Protein AF-A0A973FUK9-F1 (afdb_monomer_lite)

Foldseek 3Di:
DPLVVLQCCVVPVPDPVVVVLVVVLVVVCVVQVVHGDPDDDFDDPDPPPCRVSSVVNNVVD

Sequence (61 aa):
MSTERTLITLRDPGSAAAEAYRTLRTNIQFSSLDRPLKTLLVTSTAPDEGKSITLANLAVT

Secondary structure (DSSP, 8-state):
--GGGG-HHHH-TTSHHHHHHHHHHHHHHHTTSSS---------SSTTSSHHHHHHHHHH-

Structure (mmCIF, N/CA/C/O backbone):
data_AF-A0A973FUK9-F1
#
_entry.id   AF-A0A973FUK9-F1
#
loop_
_atom_site.group_PDB
_atom_site.id
_atom_site.type_symbol
_atom_site.label_atom_id
_atom_site.label_alt_id
_atom_site.label_comp_id
_atom_site.label_asym_id
_atom_site.label_entity_id
_atom_site.label_seq_id
_atom_site.pdbx_PDB_ins_code
_atom_site.Cartn_x
_atom_site.Cartn_y
_atom_site.Cartn_z
_atom_site.occupancy
_atom_site.B_iso_or_equiv
_atom_site.auth_seq_id
_atom_site.auth_comp_id
_atom_site.auth_asym_id
_atom_site.auth_atom_id
_atom_site.pdbx_PDB_model_num
ATOM 1 N N . MET A 1 1 ? 1.958 -13.469 -15.347 1.00 51.09 1 MET A N 1
ATOM 2 C CA . MET A 1 1 ? 2.779 -12.597 -14.476 1.00 51.09 1 MET A CA 1
ATOM 3 C C . MET A 1 1 ? 2.639 -13.097 -13.047 1.00 51.09 1 MET A C 1
ATOM 5 O O . MET A 1 1 ? 1.510 -13.259 -12.614 1.00 51.09 1 MET A O 1
ATOM 9 N N . SER A 1 2 ? 3.734 -13.405 -12.345 1.00 55.53 2 SER A N 1
ATOM 10 C CA . SER A 1 2 ? 3.661 -13.803 -10.928 1.00 55.53 2 SER A CA 1
ATOM 11 C C . SER A 1 2 ? 3.522 -12.546 -10.061 1.00 55.53 2 SER A C 1
ATOM 13 O O . SER A 1 2 ? 4.475 -11.777 -9.944 1.00 55.53 2 SER A O 1
ATOM 15 N N . THR A 1 3 ? 2.32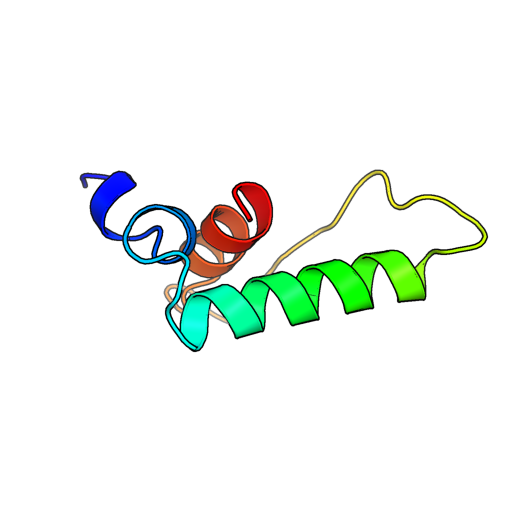7 -12.317 -9.510 1.00 59.41 3 THR A N 1
ATOM 16 C CA . THR A 1 3 ? 1.962 -11.147 -8.686 1.00 59.41 3 THR A CA 1
ATOM 17 C C . THR A 1 3 ? 2.874 -10.980 -7.468 1.00 59.41 3 THR A C 1
ATOM 19 O O . THR A 1 3 ? 3.213 -9.865 -7.085 1.00 59.41 3 THR A O 1
ATOM 22 N N . GLU A 1 4 ? 3.348 -12.092 -6.910 1.00 61.19 4 GLU A N 1
ATOM 23 C CA . GLU A 1 4 ? 4.202 -12.144 -5.719 1.00 61.19 4 GLU A CA 1
ATOM 24 C C . GLU A 1 4 ? 5.558 -11.449 -5.927 1.00 61.19 4 GLU A C 1
ATOM 26 O O . GLU A 1 4 ? 6.138 -10.881 -5.004 1.00 61.19 4 GLU A O 1
ATOM 31 N N . ARG A 1 5 ? 6.049 -11.405 -7.173 1.00 65.62 5 ARG A N 1
ATOM 32 C CA . ARG A 1 5 ? 7.346 -10.795 -7.503 1.00 65.62 5 ARG A CA 1
ATOM 33 C C . ARG A 1 5 ? 7.339 -9.263 -7.411 1.00 65.62 5 ARG A C 1
ATOM 35 O O . ARG A 1 5 ? 8.412 -8.663 -7.301 1.00 65.62 5 ARG A O 1
ATOM 42 N N . THR A 1 6 ? 6.154 -8.653 -7.451 1.00 83.44 6 THR A N 1
ATOM 43 C CA . THR A 1 6 ? 5.939 -7.202 -7.584 1.00 83.44 6 THR A CA 1
ATOM 44 C C . THR A 1 6 ? 5.455 -6.543 -6.281 1.00 83.44 6 THR A C 1
ATOM 46 O O . THR A 1 6 ? 5.398 -5.315 -6.186 1.00 83.44 6 THR A O 1
ATOM 49 N N . LEU A 1 7 ? 5.152 -7.338 -5.250 1.00 95.19 7 LEU A N 1
ATOM 50 C CA . LEU A 1 7 ? 4.729 -6.857 -3.933 1.00 95.19 7 LEU A CA 1
ATOM 51 C C . LEU A 1 7 ? 5.945 -6.721 -3.011 1.00 95.19 7 LEU A C 1
ATOM 53 O O . LEU A 1 7 ? 6.292 -7.643 -2.274 1.00 95.19 7 LEU A O 1
ATOM 57 N N . ILE A 1 8 ? 6.623 -5.573 -3.076 1.00 95.38 8 ILE A N 1
ATOM 58 C CA . ILE A 1 8 ? 7.814 -5.306 -2.260 1.00 95.38 8 ILE A CA 1
ATOM 59 C C . ILE A 1 8 ? 7.499 -5.358 -0.764 1.00 95.38 8 ILE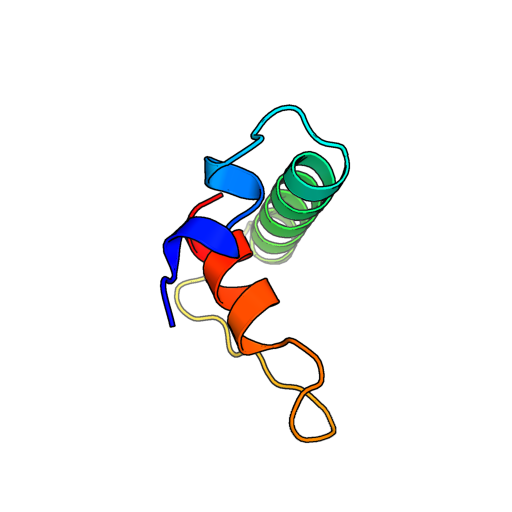 A C 1
ATOM 61 O O . ILE A 1 8 ? 8.339 -5.785 0.017 1.00 95.38 8 ILE A O 1
ATOM 65 N N . THR A 1 9 ? 6.276 -5.001 -0.378 1.00 96.19 9 THR A N 1
ATOM 66 C CA . THR A 1 9 ? 5.818 -4.991 1.016 1.00 96.19 9 THR A CA 1
ATOM 67 C C . THR A 1 9 ? 5.715 -6.388 1.622 1.00 96.19 9 THR A C 1
ATOM 69 O O . THR A 1 9 ? 5.908 -6.529 2.825 1.00 96.19 9 THR A O 1
ATOM 72 N N . LEU A 1 10 ? 5.493 -7.419 0.798 1.00 96.25 10 LEU A N 1
ATOM 73 C CA . LEU A 1 10 ? 5.551 -8.824 1.213 1.00 96.25 10 LEU A CA 1
ATOM 74 C C . LEU A 1 10 ? 6.951 -9.417 1.035 1.00 96.25 10 LEU A C 1
ATOM 76 O O . LEU A 1 10 ? 7.417 -10.172 1.883 1.00 96.25 10 LEU A O 1
ATOM 80 N N . ARG A 1 11 ? 7.626 -9.082 -0.070 1.00 95.56 11 ARG A N 1
ATOM 81 C CA . ARG A 1 11 ? 8.923 -9.670 -0.435 1.00 95.56 11 ARG A CA 1
ATOM 82 C C . ARG A 1 11 ? 10.073 -9.175 0.442 1.00 95.56 11 ARG A C 1
ATOM 84 O O . ARG A 1 11 ? 10.961 -9.951 0.774 1.00 95.56 11 ARG A O 1
ATOM 91 N N . ASP A 1 12 ? 10.083 -7.883 0.749 1.00 96.56 12 ASP A N 1
ATOM 92 C CA . ASP A 1 12 ? 11.078 -7.231 1.601 1.00 96.56 12 ASP A CA 1
ATOM 93 C C . ASP A 1 12 ? 10.396 -6.175 2.496 1.00 96.56 12 ASP A C 1
ATOM 95 O O . ASP A 1 12 ? 10.452 -4.966 2.221 1.00 96.56 12 ASP A O 1
ATOM 99 N N . PRO A 1 13 ? 9.722 -6.620 3.576 1.00 95.81 13 PRO A N 1
ATOM 100 C CA . PRO A 1 13 ? 8.977 -5.737 4.473 1.00 95.81 13 PRO A CA 1
ATOM 101 C C . PRO A 1 13 ? 9.848 -4.685 5.178 1.00 95.81 13 PRO A C 1
ATOM 103 O O . PRO A 1 13 ? 9.327 -3.657 5.619 1.00 95.81 13 PRO A O 1
ATOM 106 N N . GLY A 1 14 ? 11.160 -4.927 5.294 1.00 96.88 14 GLY A N 1
ATOM 107 C CA . GLY A 1 14 ? 12.125 -4.012 5.909 1.00 96.88 14 GLY A CA 1
ATOM 108 C C . GLY A 1 14 ? 12.663 -2.939 4.958 1.00 96.88 14 GLY A C 1
ATOM 109 O O . GLY A 1 14 ? 13.353 -2.024 5.400 1.00 96.88 14 GLY A O 1
ATOM 110 N N . SER A 1 15 ? 12.350 -3.026 3.663 1.00 97.62 15 SER A N 1
ATOM 111 C CA . SER A 1 15 ? 12.824 -2.066 2.667 1.00 97.62 15 SER A CA 1
ATOM 112 C C . SER A 1 15 ? 12.269 -0.652 2.875 1.00 97.62 15 SER A C 1
ATOM 114 O O . SER A 1 15 ? 11.148 -0.449 3.349 1.00 97.62 15 SER A O 1
ATOM 116 N N . ALA A 1 16 ? 13.019 0.348 2.400 1.00 98.12 16 ALA A N 1
ATOM 117 C CA . ALA A 1 16 ? 12.560 1.739 2.358 1.00 98.12 16 ALA A CA 1
ATOM 118 C C . ALA A 1 16 ? 11.270 1.907 1.531 1.00 98.12 16 ALA A C 1
ATOM 120 O O . ALA A 1 16 ? 10.413 2.723 1.861 1.00 98.12 16 ALA A O 1
ATOM 121 N N . ALA A 1 17 ? 11.100 1.103 0.476 1.00 96.31 17 ALA A N 1
ATOM 122 C CA . ALA A 1 17 ? 9.879 1.104 -0.322 1.00 96.31 17 ALA A CA 1
ATOM 123 C C . ALA A 1 17 ? 8.670 0.603 0.486 1.00 96.31 17 ALA A C 1
ATOM 125 O O . ALA A 1 17 ? 7.604 1.212 0.421 1.00 96.31 17 ALA A O 1
ATOM 126 N N . ALA A 1 18 ? 8.828 -0.462 1.280 1.00 97.56 18 ALA A N 1
ATOM 127 C CA . ALA A 1 18 ? 7.769 -0.942 2.166 1.00 97.56 18 ALA A CA 1
ATOM 128 C C . ALA A 1 18 ? 7.412 0.093 3.250 1.00 97.56 18 ALA A C 1
ATOM 130 O O . ALA A 1 18 ? 6.233 0.290 3.550 1.00 97.56 18 ALA A O 1
ATOM 131 N N . GLU A 1 19 ? 8.403 0.814 3.782 1.00 98.38 19 GLU A N 1
ATOM 132 C CA . GLU A 1 19 ? 8.163 1.909 4.731 1.00 98.38 19 GLU A CA 1
ATOM 133 C C . GLU A 1 19 ? 7.383 3.073 4.102 1.00 98.38 19 GLU A C 1
ATOM 135 O O . GLU A 1 19 ? 6.475 3.625 4.727 1.00 98.38 19 GLU A O 1
ATOM 140 N N . ALA A 1 20 ? 7.656 3.399 2.835 1.00 98.31 20 ALA A N 1
ATOM 141 C CA . ALA A 1 20 ? 6.890 4.409 2.109 1.00 98.31 20 ALA A CA 1
ATOM 142 C C . ALA A 1 20 ? 5.400 4.031 1.986 1.00 98.31 20 ALA A C 1
ATOM 144 O O . ALA A 1 20 ? 4.535 4.886 2.186 1.00 98.31 20 ALA A O 1
ATOM 145 N N . TYR A 1 21 ? 5.075 2.754 1.739 1.00 98.06 21 TYR A N 1
ATOM 146 C CA . TYR A 1 21 ? 3.681 2.288 1.732 1.00 98.06 21 TYR A CA 1
ATOM 147 C C . TYR A 1 21 ? 3.030 2.343 3.120 1.00 98.06 21 TYR A C 1
ATOM 149 O O . TYR A 1 21 ? 1.874 2.759 3.228 1.00 98.06 21 TYR A O 1
ATOM 157 N N . ARG A 1 22 ? 3.760 1.995 4.192 1.00 98.25 22 ARG A N 1
ATOM 158 C CA . ARG A 1 22 ? 3.256 2.126 5.573 1.00 98.25 22 ARG A CA 1
ATOM 159 C C . ARG A 1 22 ? 2.951 3.578 5.917 1.00 98.25 22 ARG A C 1
ATOM 161 O O . ARG A 1 22 ? 1.877 3.861 6.443 1.00 98.25 22 ARG A O 1
ATOM 168 N N . THR A 1 23 ? 3.853 4.486 5.554 1.00 98.44 23 THR A N 1
ATOM 169 C CA . THR A 1 23 ? 3.673 5.931 5.731 1.00 98.44 23 THR A CA 1
ATOM 170 C C . THR A 1 23 ? 2.453 6.431 4.956 1.00 98.44 23 THR A C 1
ATOM 172 O O . THR A 1 23 ? 1.612 7.135 5.514 1.00 98.44 23 THR A O 1
ATOM 175 N N . LEU A 1 24 ? 2.296 6.018 3.693 1.00 97.38 24 LEU A N 1
ATOM 176 C CA . LEU A 1 24 ? 1.136 6.375 2.873 1.00 97.38 24 LEU A CA 1
ATOM 177 C C . LEU A 1 24 ? -0.183 5.900 3.501 1.00 97.38 24 LEU A C 1
ATOM 179 O O . LEU A 1 24 ? -1.117 6.691 3.618 1.00 97.38 24 LEU A O 1
ATOM 183 N N . ARG A 1 25 ? -0.259 4.640 3.945 1.00 96.44 25 ARG A N 1
ATOM 184 C CA . ARG A 1 25 ? -1.444 4.098 4.629 1.00 96.44 25 ARG A CA 1
ATOM 185 C C . ARG A 1 25 ? -1.778 4.897 5.886 1.00 96.44 25 ARG A C 1
ATOM 187 O O . ARG A 1 25 ? -2.934 5.263 6.074 1.00 96.44 25 ARG A O 1
ATOM 194 N N . THR A 1 26 ? -0.779 5.185 6.714 1.00 96.12 26 THR A N 1
ATOM 195 C CA . THR A 1 26 ? -0.945 5.989 7.930 1.00 96.12 26 THR A CA 1
ATOM 196 C C . THR A 1 26 ? -1.498 7.376 7.597 1.00 96.12 26 THR A C 1
ATOM 198 O O . THR A 1 26 ? -2.476 7.807 8.201 1.00 96.12 26 THR A O 1
ATOM 201 N N . ASN A 1 27 ? -0.968 8.043 6.569 1.00 96.56 27 ASN A N 1
ATOM 202 C CA . ASN A 1 27 ? -1.472 9.345 6.121 1.00 96.56 27 ASN A CA 1
ATOM 203 C C . ASN A 1 27 ? -2.922 9.277 5.605 1.00 96.56 27 ASN A C 1
ATOM 205 O O . ASN A 1 27 ? -3.711 10.176 5.889 1.00 96.56 27 ASN A O 1
ATOM 209 N N . ILE A 1 28 ? -3.297 8.210 4.887 1.00 95.38 28 ILE A N 1
ATOM 210 C CA . ILE A 1 28 ? -4.683 7.982 4.433 1.00 95.38 28 ILE A CA 1
ATOM 211 C C . ILE A 1 28 ? -5.623 7.732 5.621 1.00 95.38 28 ILE A C 1
ATOM 213 O O . ILE A 1 28 ? -6.757 8.201 5.623 1.00 95.38 28 ILE A O 1
ATOM 217 N N . GLN A 1 29 ? -5.176 7.007 6.647 1.00 92.88 29 GLN A N 1
ATOM 218 C CA . GLN A 1 29 ? -5.968 6.807 7.865 1.00 92.88 29 GLN A CA 1
ATOM 219 C C . GLN A 1 29 ? -6.160 8.127 8.619 1.00 92.88 29 GLN A C 1
ATOM 221 O O . GLN A 1 29 ? -7.271 8.436 9.049 1.00 92.88 29 GLN A O 1
ATOM 226 N N . PHE A 1 30 ? -5.103 8.936 8.716 1.00 94.19 30 PHE A N 1
ATOM 227 C CA . PHE A 1 30 ? -5.159 10.246 9.358 1.00 94.19 30 PHE A CA 1
ATOM 228 C C . PHE A 1 30 ? -6.017 11.267 8.604 1.00 94.19 30 PHE A C 1
ATOM 230 O O . PHE A 1 30 ? -6.636 12.118 9.240 1.00 94.19 30 PHE A O 1
ATOM 237 N N . SER A 1 31 ? -6.120 11.185 7.274 1.00 94.00 31 SER A N 1
ATOM 238 C CA . SER A 1 31 ? -6.977 12.102 6.507 1.00 94.00 31 SER A CA 1
ATOM 239 C C . SER A 1 31 ? -8.477 11.879 6.739 1.00 94.00 31 SER A C 1
ATOM 241 O O . SER A 1 31 ? -9.286 12.719 6.350 1.00 94.00 31 SER A O 1
ATOM 243 N N . SER A 1 32 ? -8.851 10.771 7.388 1.00 91.69 32 SER A N 1
ATOM 244 C CA . SER A 1 32 ? -10.237 10.343 7.575 1.00 91.69 32 SER A CA 1
ATOM 245 C C . SER A 1 32 ? -10.522 9.890 9.016 1.00 91.69 32 SER A C 1
ATOM 247 O O . SER A 1 32 ? -11.303 8.962 9.231 1.00 91.69 32 SER A O 1
ATOM 249 N N . LEU A 1 33 ? -9.898 10.539 10.011 1.00 89.12 33 LEU A N 1
ATOM 250 C CA . LEU A 1 33 ? -10.040 10.193 11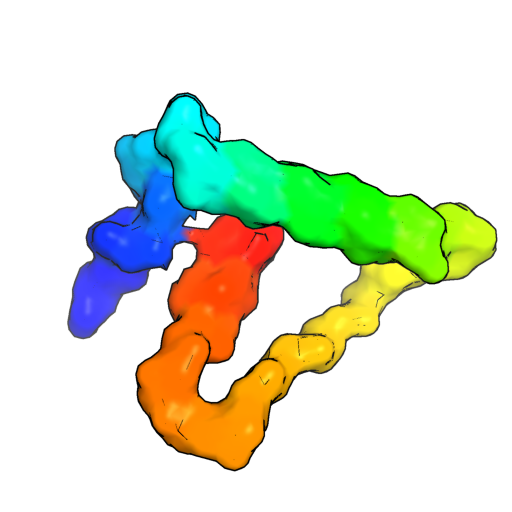.437 1.00 89.12 33 LEU A CA 1
ATOM 251 C C . LEU A 1 33 ? -11.498 10.200 11.917 1.00 89.12 33 LEU A C 1
ATOM 253 O O . LEU A 1 33 ? -11.949 9.238 12.535 1.00 89.12 33 LEU A O 1
ATOM 257 N N . ASP A 1 34 ? -12.245 11.259 11.598 1.00 91.25 34 ASP A N 1
ATOM 258 C CA . ASP A 1 34 ? -13.625 11.428 12.075 1.00 91.25 34 ASP A CA 1
ATOM 259 C C . ASP A 1 34 ? -14.622 10.522 11.341 1.00 91.25 34 ASP A C 1
ATOM 261 O O . ASP A 1 34 ? -15.724 10.248 11.823 1.00 91.25 34 ASP A O 1
ATOM 265 N N . ARG A 1 35 ? -14.262 10.075 10.134 1.00 92.06 35 ARG A N 1
ATOM 266 C CA . ARG A 1 35 ? -15.106 9.246 9.270 1.00 92.06 35 ARG A CA 1
ATOM 267 C C . ARG A 1 35 ? -14.257 8.149 8.645 1.00 92.06 35 ARG A C 1
ATOM 269 O O . ARG A 1 35 ? -13.639 8.411 7.619 1.00 92.06 35 ARG A O 1
ATOM 276 N N . PRO A 1 36 ? -14.261 6.924 9.193 1.00 89.38 36 PRO A N 1
ATOM 277 C CA . PRO A 1 36 ? -13.431 5.842 8.681 1.00 89.38 36 PRO A CA 1
ATOM 278 C C . PRO A 1 36 ? -13.598 5.638 7.173 1.00 89.38 36 PRO A C 1
ATOM 280 O O . PRO A 1 36 ? -14.717 5.500 6.665 1.00 89.38 3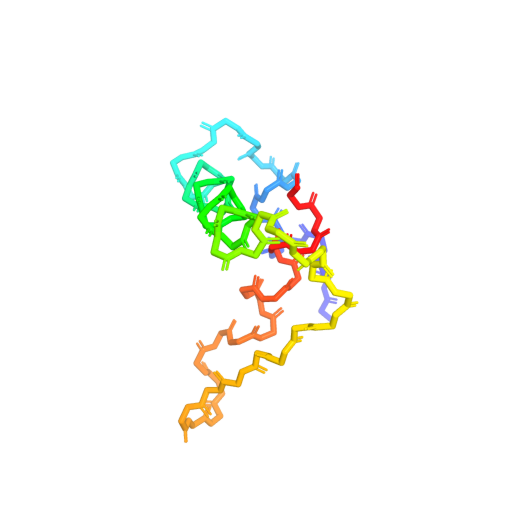6 PRO A O 1
ATOM 283 N N . LEU A 1 37 ? -12.471 5.622 6.462 1.00 92.19 37 LEU A N 1
ATOM 284 C CA . LEU A 1 37 ? -12.429 5.504 5.010 1.00 92.19 37 LEU A CA 1
ATOM 285 C C . LEU A 1 37 ? -12.817 4.073 4.601 1.00 92.19 37 LEU A C 1
ATOM 287 O O . LEU A 1 37 ? -12.123 3.117 4.934 1.00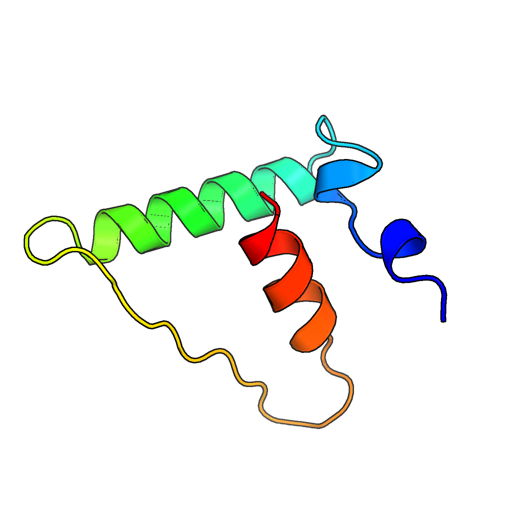 92.19 37 LEU A O 1
ATOM 291 N N . LYS A 1 38 ? -13.953 3.916 3.909 1.00 92.81 38 LYS A N 1
ATOM 292 C CA . LYS A 1 38 ? -14.477 2.600 3.478 1.00 92.81 38 LYS A CA 1
ATOM 293 C C . LYS A 1 38 ? -14.090 2.226 2.050 1.00 92.81 38 LYS A C 1
ATOM 295 O O . LYS A 1 38 ? -14.010 1.047 1.726 1.00 92.81 38 LYS A O 1
ATOM 300 N N . THR A 1 39 ? -13.865 3.232 1.211 1.00 94.31 39 THR A N 1
ATOM 301 C CA . THR A 1 39 ? -13.586 3.066 -0.215 1.00 94.31 39 THR A CA 1
ATOM 302 C C . THR A 1 39 ? -12.562 4.107 -0.640 1.00 94.31 39 THR A C 1
ATOM 304 O O . THR A 1 39 ? -12.715 5.283 -0.317 1.00 94.31 39 THR A O 1
ATOM 307 N N . LEU A 1 40 ? -11.546 3.678 -1.389 1.00 94.06 40 LEU A N 1
ATOM 308 C CA . LEU A 1 40 ? -10.512 4.537 -1.960 1.00 94.06 40 LEU A CA 1
ATOM 309 C C . LEU A 1 40 ? -10.400 4.263 -3.462 1.00 94.06 40 LEU A C 1
ATOM 311 O O . LEU A 1 40 ? -10.175 3.123 -3.866 1.00 94.06 40 LEU A O 1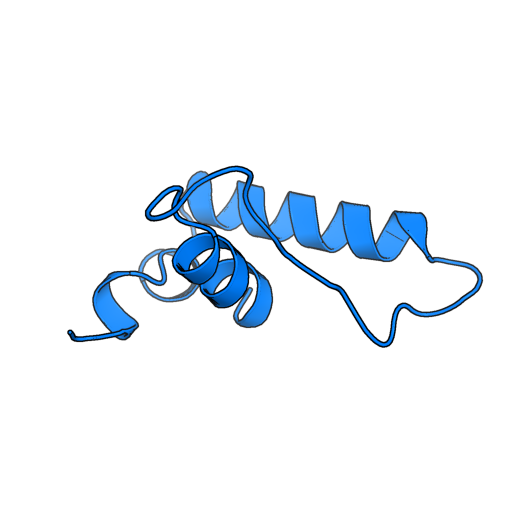
ATOM 315 N N . LEU A 1 41 ? -10.539 5.303 -4.284 1.00 94.88 41 LEU A N 1
ATOM 316 C CA . LEU A 1 41 ? -10.256 5.226 -5.716 1.00 94.88 41 LEU A CA 1
ATOM 317 C C . LEU A 1 41 ? -8.786 5.574 -5.959 1.00 94.88 41 LEU A C 1
ATOM 319 O O . LEU A 1 41 ? -8.324 6.634 -5.543 1.00 94.88 41 LEU A O 1
ATOM 323 N N . VAL A 1 42 ? -8.076 4.710 -6.682 1.00 94.50 42 VAL A N 1
ATOM 324 C CA . VAL A 1 42 ? -6.706 4.963 -7.143 1.00 94.50 42 VAL A CA 1
ATOM 325 C C . VAL A 1 42 ? -6.702 4.975 -8.665 1.00 94.50 42 VAL A C 1
ATOM 327 O O . VAL A 1 42 ? -7.155 4.025 -9.301 1.00 94.50 42 VAL A O 1
ATOM 330 N N . THR A 1 43 ? -6.191 6.054 -9.252 1.00 95.25 43 THR A N 1
ATOM 331 C CA . THR A 1 43 ? -6.089 6.223 -10.705 1.00 95.25 43 THR A CA 1
ATOM 332 C C . THR A 1 43 ? -4.763 6.879 -11.080 1.00 95.25 43 THR A C 1
ATOM 334 O O . THR A 1 43 ? -4.064 7.417 -10.224 1.00 95.25 43 THR A O 1
ATOM 337 N N . SER A 1 44 ? -4.418 6.808 -12.360 1.00 95.62 44 SER A N 1
ATOM 338 C CA . SER A 1 44 ? -3.236 7.429 -12.955 1.00 95.62 44 SER A CA 1
ATOM 339 C C . SER A 1 44 ? -3.658 8.284 -14.151 1.00 95.62 44 SER A C 1
ATOM 341 O O . SER A 1 44 ? -4.787 8.142 -14.633 1.00 95.62 44 SER A O 1
ATOM 343 N N . THR A 1 45 ? -2.801 9.192 -14.610 1.00 95.69 45 THR A N 1
ATOM 344 C CA . THR A 1 45 ? -3.128 10.086 -15.733 1.00 95.69 45 THR A CA 1
ATOM 345 C C . THR A 1 45 ? -2.990 9.360 -17.072 1.00 95.69 45 THR A C 1
ATOM 347 O O . THR A 1 45 ? -3.706 9.691 -18.017 1.00 95.69 45 THR A O 1
ATOM 350 N N . ALA A 1 46 ? -2.138 8.330 -17.135 1.00 95.88 46 ALA A N 1
ATOM 351 C CA . ALA A 1 46 ? -1.892 7.520 -18.324 1.00 95.88 46 ALA A CA 1
ATOM 352 C C . ALA A 1 46 ? -1.831 6.001 -18.027 1.00 95.88 46 ALA A C 1
ATOM 354 O O . ALA A 1 46 ? -1.760 5.567 -16.868 1.00 95.88 46 ALA A O 1
ATOM 355 N N . PRO A 1 47 ? -1.892 5.139 -19.060 1.00 94.25 47 PRO A N 1
ATOM 356 C CA . PRO A 1 47 ? -1.558 3.720 -18.930 1.00 94.25 47 PRO A CA 1
ATOM 357 C C . PRO A 1 47 ? -0.115 3.496 -18.441 1.00 94.25 47 PRO A C 1
ATOM 359 O O . PRO A 1 47 ? 0.751 4.332 -18.648 1.00 94.25 47 PRO A O 1
ATOM 362 N N . ASP A 1 48 ? 0.127 2.345 -17.808 1.00 90.44 48 ASP A N 1
ATOM 363 C CA . ASP A 1 48 ? 1.457 1.857 -17.389 1.00 90.44 48 ASP A CA 1
ATOM 364 C C . ASP A 1 48 ? 2.251 2.695 -16.357 1.00 90.44 48 ASP A C 1
ATOM 366 O O . ASP A 1 48 ? 3.422 2.448 -16.101 1.00 90.44 48 ASP A O 1
ATOM 370 N N . GLU A 1 49 ? 1.605 3.623 -15.646 1.00 94.12 49 GLU A N 1
ATOM 371 C CA . GLU A 1 49 ? 2.241 4.418 -14.571 1.00 94.12 49 GLU A CA 1
ATOM 372 C C . GLU A 1 49 ? 2.323 3.695 -13.210 1.00 94.12 49 GLU A C 1
ATOM 374 O O . GLU A 1 49 ? 2.438 4.313 -12.154 1.00 94.12 49 GLU A O 1
ATOM 379 N N . GLY A 1 50 ? 2.185 2.369 -13.191 1.00 90.88 50 GLY A N 1
ATOM 380 C CA . GLY A 1 50 ? 2.331 1.591 -11.958 1.00 90.88 50 GLY A CA 1
ATOM 381 C C . GLY A 1 50 ? 1.154 1.649 -10.974 1.00 90.88 50 GLY A C 1
ATOM 382 O O . GLY A 1 50 ? 1.248 1.022 -9.922 1.00 90.88 50 GLY A O 1
ATOM 383 N N . LYS A 1 51 ? 0.011 2.280 -11.302 1.00 94.50 51 LYS A N 1
ATOM 384 C CA . LYS A 1 51 ? -1.176 2.341 -10.408 1.00 94.50 51 LYS A CA 1
ATOM 385 C C . LYS A 1 51 ? -1.596 0.994 -9.816 1.00 94.50 51 LYS A C 1
ATOM 387 O O . LYS A 1 51 ? -1.909 0.918 -8.634 1.00 94.50 51 LYS A O 1
ATOM 392 N N . SER A 1 52 ? -1.580 -0.076 -10.614 1.00 94.31 52 SER A N 1
ATOM 393 C CA . SER A 1 52 ? -1.959 -1.419 -10.161 1.00 94.31 52 SER A CA 1
ATOM 394 C C . SER A 1 52 ? -0.948 -1.985 -9.164 1.00 94.31 52 SER A C 1
ATOM 396 O O . SER A 1 52 ? -1.338 -2.641 -8.204 1.00 94.31 52 SER A O 1
ATOM 398 N N . ILE A 1 53 ? 0.341 -1.694 -9.360 1.00 94.12 53 ILE A N 1
ATOM 399 C CA . ILE A 1 53 ? 1.427 -2.109 -8.466 1.00 94.12 53 ILE A CA 1
ATOM 400 C C . ILE A 1 53 ? 1.340 -1.340 -7.149 1.00 94.12 53 ILE A C 1
ATOM 402 O O . ILE A 1 53 ? 1.413 -1.948 -6.081 1.00 94.12 53 ILE A O 1
ATOM 406 N N . THR A 1 54 ? 1.145 -0.022 -7.228 1.00 95.12 54 THR A N 1
ATOM 407 C CA . THR A 1 54 ? 0.967 0.850 -6.064 1.00 95.12 54 THR A CA 1
ATOM 408 C C . THR A 1 54 ? -0.250 0.429 -5.250 1.00 95.12 54 THR A C 1
ATOM 410 O O . THR A 1 54 ? -0.133 0.251 -4.041 1.00 95.12 54 THR A O 1
ATOM 413 N N . LEU A 1 55 ? -1.396 0.204 -5.903 1.00 95.88 55 LEU A N 1
ATOM 414 C CA . LEU A 1 55 ? -2.624 -0.233 -5.240 1.00 95.88 55 LEU A CA 1
ATOM 415 C C . LEU A 1 55 ? -2.442 -1.592 -4.556 1.00 95.88 55 LEU A C 1
ATOM 417 O O . LEU A 1 55 ? -2.839 -1.748 -3.406 1.00 95.88 55 LEU A O 1
ATOM 421 N N . ALA A 1 56 ? -1.819 -2.560 -5.231 1.00 96.12 56 ALA A N 1
ATOM 422 C CA . ALA A 1 56 ? -1.627 -3.890 -4.664 1.00 96.12 56 ALA A CA 1
ATOM 423 C C . ALA A 1 56 ? -0.662 -3.879 -3.467 1.00 96.12 56 ALA A C 1
ATOM 425 O O . ALA A 1 56 ? -0.955 -4.502 -2.451 1.00 96.12 56 ALA A O 1
ATOM 426 N N . ASN A 1 57 ? 0.447 -3.131 -3.542 1.00 96.81 57 ASN A N 1
ATOM 427 C CA . ASN A 1 57 ? 1.366 -2.981 -2.410 1.00 96.81 57 ASN A CA 1
ATOM 428 C C . ASN A 1 57 ? 0.704 -2.257 -1.234 1.00 96.81 57 ASN A C 1
ATOM 430 O O . ASN A 1 57 ? 0.864 -2.697 -0.098 1.00 96.81 57 ASN A O 1
ATOM 434 N N . LEU A 1 58 ? -0.067 -1.197 -1.497 1.00 96.62 58 LEU A N 1
ATOM 435 C CA . LEU A 1 58 ? -0.814 -0.480 -0.464 1.00 96.62 58 LEU A CA 1
ATOM 436 C C . LEU A 1 58 ? -1.872 -1.372 0.207 1.00 96.62 58 LEU A C 1
ATOM 438 O O . LEU A 1 58 ? -2.068 -1.262 1.410 1.00 96.62 58 LEU A O 1
ATOM 442 N N . ALA A 1 59 ? -2.524 -2.262 -0.548 1.00 95.38 59 ALA A N 1
ATOM 443 C CA . ALA A 1 59 ? -3.561 -3.157 -0.032 1.00 95.38 59 ALA A CA 1
ATOM 444 C C . ALA A 1 59 ? -3.026 -4.276 0.878 1.00 95.38 59 ALA A C 1
ATOM 446 O O . ALA A 1 59 ? -3.738 -4.709 1.779 1.00 95.38 59 ALA A O 1
ATOM 447 N N . VAL A 1 60 ? -1.803 -4.760 0.633 1.00 95.44 60 VAL A N 1
ATOM 448 C CA . VAL A 1 60 ? -1.181 -5.839 1.429 1.00 95.44 60 VAL A CA 1
ATOM 449 C C . VAL A 1 60 ? -0.226 -5.328 2.509 1.00 95.44 60 VAL A C 1
ATOM 451 O O . VAL A 1 60 ? 0.307 -6.133 3.269 1.00 95.44 60 VAL A O 1
ATOM 454 N N . THR A 1 61 ? 0.031 -4.017 2.543 1.00 93.31 61 THR A N 1
ATOM 455 C CA . THR A 1 61 ? 0.808 -3.375 3.609 1.00 93.31 61 THR A CA 1
ATOM 456 C C . THR A 1 61 ? 0.002 -3.355 4.881 1.00 93.31 61 THR A C 1
ATOM 458 O O . THR A 1 61 ? 0.595 -3.677 5.937 1.00 93.31 61 THR A O 1
#

pLDDT: mean 91.87, std 10.38, range [51.09, 98.44]

Radius of gyration: 12.63 Å; chains: 1; bounding box: 28×26×31 Å